Protein AF-A0A6D2KM83-F1 (afdb_monomer_lite)

Sequence (85 aa):
MENLWRIATGEDPNREDYDGIEFWSNPERSGWLTKQGDYIKSWRRRWFVLKRGKLLWFKDQAAAGTRVSIPRGVISNIGELWCRE

pLDDT: mean 83.05, std 15.48, range [35.62, 96.88]

Radius of gyration: 12.87 Å; chains: 1; bounding box: 34×23×32 Å

Foldseek 3Di:
DVVVVCVVVVQFEDCVLCPPPQQLPDFPDKDWDWDQDPPHRDTDIWIWTHHPQKIFTDRDPVLSNDRPHGTSDIDNCPPVVVVDD

Secondary structure (DSSP, 8-state):
-HHHHHHHH--PPPGGGTTT--TTSS-SEEEEEEEE-SSS--EEEEEEEEETTEEEEESSHHHHT-TTPPPSEEES-TTTTTS--

InterPro domains:
  IPR001849 Pleckstrin homology domain [PF00169] (28-76)
  IPR001849 Pleckstrin homology domain [PS50003] (26-85)
  IPR011993 PH-like domain superfamily [G3DSA:2.30.29.30] (26-81)
  IPR051707 Phosphoinositide-Interacting Signal Transduction Regulators [PTHR14336] (30-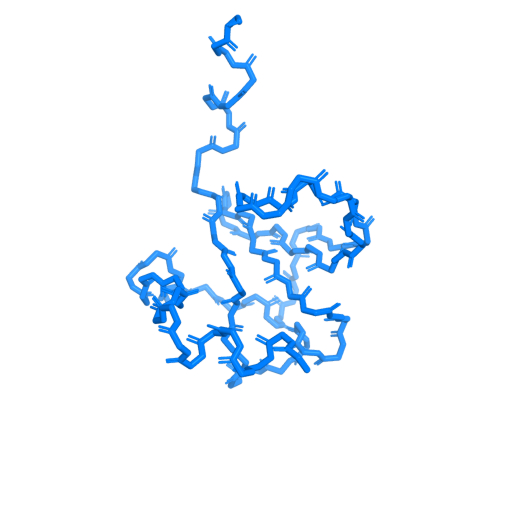75)

Organism: NCBI:txid1685480

Structure (mmCIF, N/CA/C/O backbone):
data_AF-A0A6D2KM83-F1
#
_entry.id   AF-A0A6D2KM83-F1
#
loop_
_atom_site.group_PDB
_atom_site.id
_atom_site.type_symbol
_atom_site.label_atom_id
_atom_site.label_alt_id
_atom_site.label_comp_id
_atom_site.label_asym_id
_atom_site.label_entity_id
_atom_site.label_seq_id
_atom_site.pdbx_PDB_ins_code
_atom_site.Cartn_x
_atom_site.Cartn_y
_atom_site.Cartn_z
_atom_site.occupancy
_atom_site.B_iso_or_equiv
_atom_site.auth_seq_id
_atom_site.auth_comp_id
_atom_site.auth_asym_id
_atom_site.auth_atom_id
_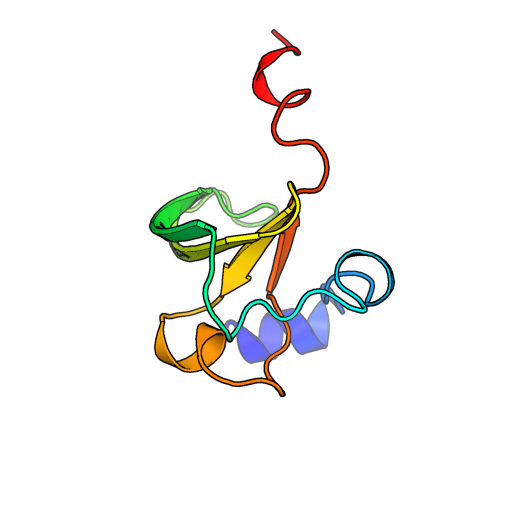atom_site.pdbx_PDB_model_num
ATOM 1 N N . MET A 1 1 ? 16.609 -2.413 10.232 1.00 55.78 1 MET A N 1
ATOM 2 C CA . MET A 1 1 ? 15.691 -2.873 11.299 1.00 55.78 1 MET A CA 1
ATOM 3 C C . MET A 1 1 ? 14.363 -3.390 10.753 1.00 55.78 1 MET A C 1
ATOM 5 O O . MET A 1 1 ? 14.038 -4.521 11.047 1.00 55.78 1 MET A O 1
ATOM 9 N N . GLU A 1 2 ? 13.614 -2.656 9.920 1.00 61.12 2 GLU A N 1
ATOM 10 C CA . GLU A 1 2 ? 12.294 -3.131 9.433 1.00 61.12 2 GLU A CA 1
ATOM 11 C C . GLU A 1 2 ? 12.319 -4.443 8.632 1.00 61.12 2 GLU A C 1
ATOM 13 O O . GLU A 1 2 ? 11.412 -5.252 8.770 1.00 61.12 2 GLU A O 1
ATOM 18 N N . ASN A 1 3 ? 13.352 -4.673 7.814 1.00 62.78 3 ASN A N 1
ATOM 19 C CA . ASN A 1 3 ? 13.489 -5.931 7.070 1.00 62.78 3 ASN A CA 1
ATOM 20 C C . ASN A 1 3 ? 13.789 -7.124 7.994 1.00 62.78 3 ASN A C 1
ATOM 22 O O . ASN A 1 3 ? 13.272 -8.204 7.752 1.00 62.78 3 ASN A O 1
ATOM 26 N N . LEU A 1 4 ? 14.580 -6.916 9.056 1.00 64.50 4 LEU A N 1
ATOM 27 C CA . LEU A 1 4 ? 14.869 -7.941 10.068 1.00 64.50 4 LEU A CA 1
ATOM 28 C C . LEU A 1 4 ? 13.611 -8.296 10.861 1.00 64.50 4 LEU A C 1
ATOM 30 O O . LEU A 1 4 ? 13.356 -9.469 11.092 1.00 64.50 4 LEU A O 1
ATOM 34 N N . TRP A 1 5 ? 12.798 -7.295 11.211 1.00 64.44 5 TRP A N 1
ATOM 35 C CA . TRP A 1 5 ? 11.521 -7.530 11.881 1.00 64.44 5 TRP A CA 1
ATOM 36 C C . TRP A 1 5 ? 10.555 -8.330 11.015 1.00 64.44 5 TRP A C 1
ATOM 38 O O . TRP A 1 5 ? 9.998 -9.291 11.510 1.00 64.44 5 TRP A O 1
ATOM 48 N N . ARG A 1 6 ? 10.432 -8.020 9.721 1.00 68.75 6 ARG A N 1
ATOM 49 C CA . ARG A 1 6 ? 9.574 -8.786 8.802 1.00 68.75 6 ARG A CA 1
ATOM 50 C C . ARG A 1 6 ? 10.001 -10.248 8.670 1.00 68.75 6 ARG A C 1
ATOM 52 O O . ARG A 1 6 ? 9.156 -11.130 8.672 1.00 68.75 6 ARG A O 1
ATOM 59 N N . ILE A 1 7 ? 11.309 -10.502 8.598 1.00 64.44 7 ILE A N 1
ATOM 60 C CA . ILE A 1 7 ? 11.848 -11.870 8.583 1.00 64.44 7 ILE A CA 1
ATOM 61 C C . ILE A 1 7 ? 11.545 -12.582 9.909 1.00 64.44 7 ILE A C 1
ATOM 63 O O . ILE A 1 7 ? 11.219 -13.762 9.904 1.00 64.44 7 ILE A O 1
ATOM 67 N N . ALA A 1 8 ? 11.632 -11.867 11.033 1.00 68.00 8 ALA A N 1
ATOM 68 C CA . ALA A 1 8 ? 11.377 -12.426 12.356 1.00 68.00 8 ALA A CA 1
ATOM 69 C C . ALA A 1 8 ? 9.884 -12.658 12.653 1.00 68.00 8 ALA A C 1
ATOM 71 O O . ALA A 1 8 ? 9.563 -13.594 13.378 1.00 68.00 8 ALA A O 1
ATOM 72 N N . THR A 1 9 ? 8.981 -11.822 12.126 1.00 68.00 9 THR A N 1
ATOM 73 C CA . THR A 1 9 ? 7.535 -11.904 12.392 1.00 68.00 9 THR A CA 1
ATOM 74 C C . THR A 1 9 ? 6.746 -12.617 11.298 1.00 68.00 9 THR A C 1
ATOM 76 O O . THR A 1 9 ? 5.611 -13.008 11.548 1.00 68.00 9 THR A O 1
ATOM 79 N N . GLY A 1 10 ? 7.313 -12.799 10.098 1.00 62.81 10 GLY A N 1
ATOM 80 C CA . GLY A 1 10 ? 6.608 -13.406 8.962 1.00 62.81 10 GLY A CA 1
ATOM 81 C C . GLY A 1 10 ? 5.390 -12.599 8.501 1.00 62.81 10 GLY A C 1
ATOM 82 O O . GLY A 1 10 ? 4.501 -13.140 7.855 1.00 62.81 10 GLY A O 1
ATOM 83 N N . GLU A 1 11 ? 5.334 -11.314 8.852 1.00 69.44 11 GLU A N 1
ATOM 84 C CA . GLU A 1 11 ? 4.180 -10.433 8.653 1.00 69.44 11 GLU A CA 1
ATOM 85 C C . GLU A 1 11 ? 4.171 -9.858 7.227 1.00 69.44 11 GLU A C 1
ATOM 87 O O . GLU A 1 11 ? 4.136 -8.646 7.005 1.00 69.44 11 GLU A O 1
ATOM 92 N N . ASP A 1 12 ? 4.292 -10.746 6.244 1.00 78.12 12 ASP A N 1
ATOM 93 C CA . ASP A 1 12 ? 3.966 -10.434 4.861 1.00 78.12 12 ASP A CA 1
ATOM 94 C C . ASP A 1 12 ? 2.442 -10.577 4.687 1.00 78.12 12 ASP A C 1
ATOM 96 O O . ASP A 1 12 ? 1.848 -11.520 5.220 1.00 78.12 12 ASP A O 1
ATOM 100 N N . PRO A 1 13 ? 1.771 -9.659 3.966 1.00 82.31 13 PRO A N 1
ATOM 101 C CA . PRO A 1 13 ? 0.353 -9.824 3.678 1.00 82.31 13 PRO A CA 1
ATOM 102 C C . PRO A 1 13 ? 0.127 -11.093 2.859 1.00 82.31 13 PRO A C 1
ATOM 104 O O . PRO A 1 13 ? 0.948 -11.439 2.000 1.00 82.31 13 PRO A O 1
ATOM 107 N N . ASN A 1 14 ? -1.012 -11.753 3.081 1.00 85.25 14 ASN A N 1
ATOM 108 C CA . ASN A 1 14 ? -1.393 -12.905 2.278 1.00 85.25 14 ASN A CA 1
ATOM 109 C C . ASN A 1 14 ? -1.417 -12.488 0.799 1.00 85.25 14 ASN A C 1
ATOM 111 O O . ASN A 1 14 ? -2.029 -11.486 0.425 1.00 85.25 14 ASN A O 1
ATOM 115 N N . ARG A 1 15 ? -0.715 -13.244 -0.049 1.00 85.81 15 ARG A N 1
ATOM 116 C CA . ARG A 1 15 ? -0.627 -12.963 -1.484 1.00 85.81 15 ARG A CA 1
ATOM 117 C C . ARG A 1 15 ? -2.002 -12.917 -2.141 1.00 85.81 15 ARG A C 1
ATOM 119 O O . ARG A 1 15 ? -2.213 -12.089 -3.020 1.00 85.81 15 ARG A O 1
ATOM 126 N N . GLU A 1 16 ? -2.938 -13.740 -1.685 1.00 87.00 16 GLU A N 1
ATOM 127 C CA . GLU A 1 16 ? -4.314 -13.774 -2.191 1.00 87.00 16 GLU A CA 1
ATOM 128 C C . GLU A 1 16 ? -5.042 -12.431 -2.002 1.00 87.00 16 GLU A C 1
ATOM 130 O O . GLU A 1 16 ? -5.902 -12.066 -2.806 1.00 87.00 16 GLU A O 1
ATOM 135 N N . ASP A 1 17 ? -4.642 -11.627 -1.009 1.00 86.31 17 ASP A N 1
ATOM 136 C CA . ASP A 1 17 ? -5.251 -10.320 -0.758 1.00 86.31 17 ASP A CA 1
ATOM 137 C C . ASP A 1 17 ? -4.896 -9.280 -1.822 1.00 86.31 17 ASP A C 1
ATOM 139 O O . ASP A 1 17 ? -5.619 -8.296 -1.975 1.00 86.31 17 ASP A O 1
ATOM 143 N N . TYR A 1 18 ? -3.823 -9.456 -2.587 1.00 88.75 18 TYR A N 1
ATOM 144 C CA . TYR A 1 18 ? -3.420 -8.494 -3.620 1.00 88.75 18 TYR A CA 1
ATOM 145 C C . TYR A 1 18 ? -3.052 -9.129 -4.959 1.00 88.75 18 TYR A C 1
ATOM 147 O O . TYR A 1 18 ? -2.605 -8.420 -5.867 1.00 88.75 18 TYR A O 1
ATOM 155 N N . ASP A 1 19 ? -3.266 -10.434 -5.116 1.00 90.06 19 ASP A N 1
ATOM 156 C CA . ASP A 1 19 ? -3.040 -11.113 -6.382 1.00 90.06 19 ASP A CA 1
ATOM 157 C C . ASP A 1 19 ? -3.926 -10.513 -7.489 1.00 90.06 19 ASP A C 1
ATOM 159 O O . ASP A 1 19 ? -5.075 -10.113 -7.276 1.00 90.06 19 ASP A O 1
ATOM 163 N N . GLY A 1 20 ? -3.347 -10.350 -8.679 1.00 89.44 20 GLY A N 1
ATOM 164 C CA . GLY A 1 20 ? -4.013 -9.694 -9.810 1.00 89.44 20 GLY A CA 1
ATOM 165 C C . GLY A 1 20 ? -4.256 -8.181 -9.656 1.00 89.44 20 GLY A C 1
ATOM 166 O O . GLY A 1 20 ? -4.946 -7.588 -10.492 1.00 89.44 20 GLY A O 1
ATOM 167 N N . ILE A 1 21 ? -3.717 -7.523 -8.622 1.00 91.31 21 ILE A N 1
ATOM 168 C CA . ILE A 1 21 ? -3.720 -6.057 -8.512 1.00 91.31 21 ILE A CA 1
ATOM 169 C C . ILE A 1 21 ? -2.394 -5.506 -9.026 1.00 91.31 21 ILE A C 1
ATOM 171 O O . ILE A 1 21 ? -1.360 -5.586 -8.369 1.00 91.31 21 ILE A O 1
ATOM 175 N N . GLU A 1 22 ? -2.438 -4.859 -10.188 1.00 93.81 22 GLU A N 1
ATOM 176 C CA . GLU A 1 22 ? -1.267 -4.199 -10.770 1.00 93.81 22 GLU A CA 1
ATOM 177 C C . GLU A 1 22 ? -0.986 -2.842 -10.111 1.00 93.81 22 GLU A C 1
ATOM 179 O O . GLU A 1 22 ? -1.095 -1.796 -10.749 1.00 93.81 22 GLU A O 1
ATOM 184 N N . PHE A 1 23 ? -0.687 -2.818 -8.814 1.00 92.62 23 PHE A N 1
ATOM 185 C CA . PHE A 1 23 ? -0.522 -1.576 -8.045 1.00 92.62 23 PHE A CA 1
ATOM 186 C C . PHE A 1 23 ? 0.567 -0.638 -8.605 1.00 92.62 23 PHE A C 1
ATOM 188 O O . PHE A 1 23 ? 0.511 0.566 -8.373 1.00 92.62 23 PHE A O 1
ATOM 195 N N . TRP A 1 24 ? 1.531 -1.170 -9.363 1.00 92.69 24 TRP A N 1
ATOM 196 C CA . TRP A 1 24 ? 2.626 -0.412 -9.979 1.00 92.69 24 TRP A CA 1
ATOM 197 C C . TRP A 1 24 ? 2.204 0.397 -11.218 1.00 92.69 24 TRP A C 1
ATOM 199 O O . TRP A 1 24 ? 2.974 1.231 -11.686 1.00 92.69 24 TRP A O 1
ATOM 209 N N . SER A 1 25 ? 1.013 0.151 -11.774 1.00 94.25 25 SER A N 1
ATOM 210 C CA . SER A 1 25 ? 0.552 0.757 -13.029 1.00 94.25 25 SER A CA 1
ATOM 211 C C . SER A 1 25 ? -0.784 1.472 -12.840 1.00 94.25 25 SER A C 1
ATOM 213 O O . SER A 1 25 ? -1.737 0.866 -12.357 1.00 94.25 25 SER A O 1
ATOM 215 N N . ASN A 1 26 ? -0.867 2.747 -13.231 1.00 94.00 26 ASN A N 1
ATOM 216 C CA . ASN A 1 26 ? -2.086 3.572 -13.208 1.00 94.00 26 ASN A CA 1
ATOM 217 C C . ASN A 1 26 ? -2.963 3.389 -11.941 1.00 94.00 26 ASN A C 1
ATOM 219 O O . ASN A 1 26 ? -4.095 2.900 -12.039 1.00 94.00 26 ASN A O 1
ATOM 223 N N . PRO A 1 27 ? -2.438 3.683 -10.737 1.00 94.62 27 PRO A N 1
ATOM 224 C CA . PRO A 1 27 ? -3.225 3.599 -9.512 1.00 94.62 27 PRO A CA 1
ATOM 225 C C . PRO A 1 27 ? -4.312 4.681 -9.484 1.00 94.62 27 PRO A C 1
ATOM 227 O O . PRO A 1 27 ? -4.105 5.782 -9.986 1.00 94.62 27 PRO A O 1
ATOM 230 N N . GLU A 1 28 ? -5.453 4.396 -8.851 1.00 95.44 28 GLU A N 1
ATOM 231 C CA . GLU A 1 28 ? -6.547 5.374 -8.718 1.00 95.44 28 GLU A CA 1
ATOM 232 C C . GLU A 1 28 ? -6.098 6.571 -7.880 1.00 95.44 28 GLU A C 1
ATOM 234 O O . GLU A 1 28 ? -6.358 7.728 -8.211 1.00 95.44 28 GLU A O 1
ATOM 239 N N . AR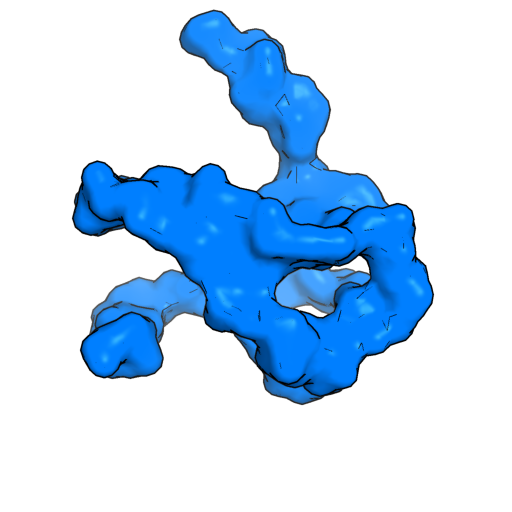G A 1 29 ? -5.404 6.279 -6.776 1.00 95.31 29 ARG A N 1
ATOM 240 C CA . ARG A 1 29 ? -4.736 7.265 -5.929 1.00 95.31 29 ARG A CA 1
ATOM 241 C C . ARG A 1 29 ? -3.453 6.671 -5.381 1.00 95.31 29 ARG A C 1
ATOM 243 O O . ARG A 1 29 ? -3.376 5.483 -5.076 1.00 95.31 29 ARG A O 1
ATOM 250 N N . SER A 1 30 ? -2.457 7.518 -5.187 1.00 96.19 30 SER A N 1
ATOM 251 C CA . SER A 1 30 ? -1.239 7.144 -4.481 1.00 96.19 30 SER A CA 1
ATOM 252 C C . SER A 1 30 ? -0.665 8.344 -3.756 1.00 96.19 30 SER A C 1
ATOM 254 O O . SER A 1 30 ? -0.756 9.464 -4.259 1.00 96.19 30 SER A O 1
ATOM 256 N N . GLY A 1 31 ? -0.067 8.129 -2.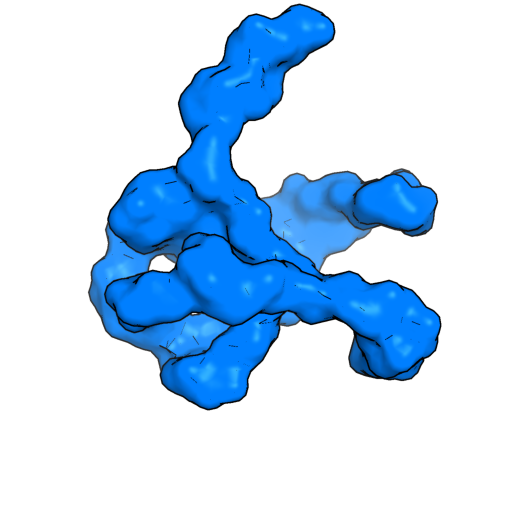591 1.00 96.88 31 GLY A N 1
ATOM 257 C CA . GLY A 1 31 ? 0.495 9.231 -1.831 1.00 96.88 31 GLY A CA 1
ATOM 258 C C . GLY A 1 31 ? 1.077 8.824 -0.493 1.00 96.88 31 GLY A C 1
ATOM 259 O O . GLY A 1 31 ? 0.948 7.691 -0.032 1.00 96.88 31 GLY A O 1
ATOM 260 N N . TRP A 1 32 ? 1.729 9.784 0.147 1.00 96.19 32 TRP A N 1
ATOM 261 C CA . TRP A 1 32 ? 2.247 9.610 1.492 1.00 96.19 32 TRP A CA 1
ATOM 262 C C . TRP A 1 32 ? 1.141 9.777 2.525 1.00 96.19 32 TRP A C 1
ATOM 264 O O . TRP A 1 32 ? 0.485 10.812 2.545 1.00 96.19 32 TRP A O 1
ATOM 274 N N . LEU A 1 33 ? 1.016 8.813 3.434 1.00 95.62 33 LEU A N 1
ATOM 275 C CA . LEU A 1 33 ? 0.186 8.929 4.633 1.00 95.62 33 LEU A CA 1
ATOM 276 C C . LEU A 1 33 ? 0.984 8.466 5.855 1.00 95.62 33 LEU A C 1
ATOM 278 O O . LEU A 1 33 ? 2.000 7.771 5.739 1.00 95.62 33 LEU A O 1
ATOM 282 N N . THR A 1 34 ? 0.524 8.851 7.040 1.00 93.12 34 THR A N 1
ATOM 283 C CA . THR A 1 34 ? 1.039 8.348 8.316 1.00 93.12 34 THR A CA 1
ATOM 284 C C . THR A 1 34 ? 0.093 7.305 8.887 1.00 93.12 34 THR A C 1
ATOM 286 O O . THR A 1 34 ? -1.095 7.566 9.040 1.00 93.12 34 THR A O 1
ATOM 289 N N . LYS A 1 35 ? 0.631 6.137 9.242 1.00 87.62 35 LYS A N 1
ATOM 290 C CA . LYS A 1 35 ? -0.095 5.060 9.926 1.00 87.62 35 LYS A CA 1
ATOM 291 C C . LYS A 1 35 ? 0.564 4.765 11.268 1.00 87.62 35 LYS A C 1
ATOM 293 O O . LYS A 1 35 ? 1.790 4.812 11.382 1.00 87.62 35 LYS A O 1
ATOM 298 N N . GLN A 1 36 ? -0.247 4.430 12.265 1.00 88.00 36 GLN A N 1
ATOM 299 C CA . GLN A 1 36 ? 0.230 3.863 13.518 1.00 88.00 36 GLN A CA 1
ATOM 300 C C . GLN A 1 36 ? 0.657 2.404 13.302 1.00 88.00 36 GLN A C 1
ATOM 302 O O . GLN A 1 36 ? -0.078 1.616 12.700 1.00 88.00 36 GLN A O 1
ATOM 307 N N . GLY A 1 37 ? 1.857 2.057 13.768 1.00 83.94 37 GLY A N 1
ATOM 308 C CA . GLY A 1 37 ? 2.340 0.678 13.758 1.00 83.94 37 GLY A CA 1
ATOM 309 C C . GLY A 1 37 ? 1.474 -0.232 14.629 1.00 83.94 37 GLY A C 1
ATOM 310 O O . GLY A 1 37 ? 0.981 0.185 15.679 1.00 83.94 37 GLY A O 1
ATOM 311 N N . ASP A 1 38 ? 1.294 -1.473 14.184 1.00 75.75 38 ASP A N 1
ATOM 312 C CA . ASP A 1 38 ? 0.366 -2.412 14.818 1.00 75.75 38 ASP A CA 1
ATOM 313 C C . ASP A 1 38 ? 0.919 -2.925 16.156 1.00 75.75 38 ASP A C 1
ATOM 315 O O . ASP A 1 38 ? 0.216 -2.868 17.168 1.00 75.75 38 ASP A O 1
ATOM 319 N N . TYR A 1 39 ? 2.208 -3.283 16.192 1.00 75.69 39 TYR A N 1
ATOM 320 C CA . TYR A 1 39 ? 2.917 -3.699 17.407 1.00 75.69 39 TYR A CA 1
ATOM 321 C C . TYR A 1 39 ? 3.506 -2.508 18.181 1.00 75.69 39 TYR A C 1
ATOM 323 O O . TYR A 1 39 ? 3.045 -2.155 19.266 1.00 75.69 39 TYR A O 1
ATOM 331 N N . ILE A 1 40 ? 4.498 -1.825 17.597 1.00 83.75 40 ILE A N 1
ATOM 332 C CA . ILE A 1 40 ? 5.046 -0.591 18.172 1.00 83.75 40 ILE A CA 1
ATOM 333 C C . ILE A 1 40 ? 4.139 0.557 17.747 1.00 83.75 40 ILE A C 1
ATOM 335 O O . ILE A 1 40 ? 4.155 0.937 16.572 1.00 83.75 40 ILE A O 1
ATOM 339 N N . LYS A 1 41 ? 3.415 1.142 18.708 1.00 85.06 41 LYS A N 1
ATOM 340 C CA . LYS A 1 41 ? 2.468 2.263 18.545 1.00 85.06 41 LYS A CA 1
ATOM 341 C C . LYS A 1 41 ? 3.140 3.599 18.178 1.00 85.06 41 LYS A C 1
ATOM 343 O O . LYS A 1 41 ? 2.858 4.643 18.750 1.00 85.06 41 LYS A O 1
ATOM 348 N N . SER A 1 42 ? 4.035 3.563 17.200 1.00 86.31 42 SER A N 1
ATOM 349 C CA . SER A 1 42 ? 4.701 4.712 16.594 1.00 86.31 42 SER A CA 1
ATOM 350 C C . SER A 1 42 ? 4.015 5.078 15.282 1.00 86.31 42 SER A C 1
ATOM 352 O O . SER A 1 42 ? 3.641 4.197 14.504 1.00 86.31 42 SER A O 1
ATOM 354 N N . TRP A 1 43 ? 3.869 6.372 15.017 1.00 90.19 43 TRP A N 1
ATOM 355 C CA . TRP A 1 43 ? 3.388 6.864 13.731 1.00 90.19 43 TRP A CA 1
ATOM 356 C C . TRP A 1 43 ? 4.519 6.835 12.709 1.00 90.19 43 TRP A C 1
ATOM 358 O O . TRP A 1 43 ? 5.615 7.336 12.961 1.00 90.19 43 TRP A O 1
ATOM 368 N N . ARG A 1 44 ? 4.271 6.229 11.547 1.00 90.38 44 ARG A N 1
ATOM 369 C CA . ARG A 1 44 ? 5.263 6.090 10.479 1.00 90.38 44 ARG A CA 1
ATOM 370 C C . ARG A 1 44 ? 4.685 6.536 9.151 1.00 90.38 44 ARG A C 1
ATOM 372 O O . ARG A 1 44 ? 3.568 6.170 8.791 1.00 90.38 44 ARG A O 1
ATOM 379 N N . ARG A 1 45 ? 5.484 7.293 8.402 1.00 93.88 45 ARG A N 1
ATOM 380 C CA . ARG A 1 45 ? 5.165 7.697 7.033 1.00 93.88 45 ARG A CA 1
ATOM 381 C C . ARG A 1 45 ? 5.392 6.516 6.081 1.00 93.88 45 ARG A C 1
ATOM 383 O O . ARG A 1 45 ? 6.445 5.868 6.130 1.00 93.88 45 ARG A O 1
ATOM 390 N N . ARG A 1 46 ? 4.396 6.221 5.245 1.00 95.44 46 ARG A N 1
ATOM 391 C CA . ARG A 1 46 ? 4.397 5.140 4.247 1.00 95.44 46 ARG A CA 1
ATOM 392 C C . ARG A 1 46 ? 3.762 5.612 2.952 1.00 95.44 46 ARG A C 1
ATOM 394 O O . ARG A 1 46 ? 2.955 6.542 2.961 1.00 95.44 46 ARG A O 1
ATOM 401 N N . TRP A 1 47 ? 4.156 4.989 1.849 1.00 95.88 47 TRP A N 1
ATOM 402 C CA . TRP A 1 47 ? 3.555 5.257 0.550 1.00 95.88 47 TRP A CA 1
ATOM 403 C C . TRP A 1 47 ? 2.365 4.333 0.346 1.00 95.88 47 TRP A C 1
ATOM 405 O O . TRP A 1 47 ? 2.520 3.117 0.399 1.00 95.88 47 TRP A O 1
ATOM 415 N N . PHE A 1 48 ? 1.195 4.905 0.127 1.00 96.31 48 PHE A N 1
ATOM 416 C CA . PHE A 1 48 ? -0.050 4.185 -0.067 1.00 96.31 48 PHE A CA 1
ATOM 417 C C . PHE A 1 48 ? -0.450 4.192 -1.537 1.00 96.31 48 PHE A C 1
ATOM 419 O O . PHE A 1 48 ? -0.218 5.171 -2.247 1.00 96.31 48 PHE A O 1
ATOM 426 N N . VAL A 1 49 ? -1.069 3.101 -1.974 1.00 96.25 49 VAL A N 1
ATOM 427 C CA . VAL A 1 49 ? -1.626 2.914 -3.310 1.00 96.25 49 VAL A CA 1
ATOM 428 C C . VAL A 1 49 ? -3.039 2.366 -3.168 1.00 96.25 49 VAL A C 1
ATOM 430 O O . VAL A 1 49 ? -3.236 1.296 -2.598 1.00 96.25 49 VAL A O 1
ATOM 433 N N . LEU A 1 50 ? -4.013 3.104 -3.688 1.00 94.94 50 LEU A N 1
ATOM 434 C CA . LEU A 1 50 ? -5.398 2.673 -3.811 1.00 94.94 50 LEU A CA 1
ATOM 435 C C . LEU A 1 50 ? -5.619 2.133 -5.222 1.00 94.94 50 LEU A C 1
ATOM 437 O O . LEU A 1 50 ? -5.390 2.845 -6.206 1.00 94.94 50 LEU A O 1
ATOM 441 N N . LYS A 1 51 ? -6.057 0.877 -5.318 1.00 93.81 51 LYS A N 1
ATOM 442 C CA . LYS A 1 51 ? -6.415 0.258 -6.594 1.00 93.81 51 LYS A CA 1
ATOM 443 C C . LYS A 1 51 ? -7.424 -0.868 -6.387 1.00 93.81 51 LYS A C 1
ATOM 445 O O . LYS A 1 51 ? -7.226 -1.720 -5.523 1.00 93.81 51 LYS A O 1
ATOM 450 N N . ARG A 1 52 ? -8.485 -0.899 -7.204 1.00 91.62 52 ARG A N 1
ATOM 451 C CA . ARG A 1 52 ? -9.552 -1.920 -7.160 1.00 91.62 52 ARG A CA 1
ATOM 452 C C . ARG A 1 52 ? -10.187 -2.047 -5.769 1.00 91.62 52 ARG A C 1
ATOM 454 O O . ARG A 1 52 ? -10.428 -3.153 -5.294 1.00 91.62 52 ARG A O 1
ATOM 461 N N . GLY A 1 53 ? -10.397 -0.916 -5.094 1.00 89.38 53 GLY A N 1
ATOM 462 C CA . GLY A 1 53 ? -10.988 -0.874 -3.751 1.00 89.38 53 GLY A CA 1
ATOM 463 C C . GLY A 1 53 ? -10.088 -1.385 -2.620 1.00 89.38 53 GLY A C 1
ATOM 464 O O . GLY A 1 53 ? -10.514 -1.367 -1.470 1.00 89.38 53 GLY A O 1
ATOM 465 N N . LYS A 1 54 ? -8.843 -1.790 -2.908 1.00 91.31 54 LYS A N 1
ATOM 466 C CA . LYS A 1 54 ? -7.861 -2.191 -1.894 1.00 91.31 54 LYS A CA 1
ATOM 467 C C . LYS A 1 54 ? -6.801 -1.116 -1.721 1.00 91.31 54 LYS A C 1
ATOM 469 O O . LYS A 1 54 ? -6.318 -0.531 -2.693 1.00 91.31 54 LYS A O 1
ATOM 474 N N . LEU A 1 55 ? -6.421 -0.875 -0.472 1.00 93.50 55 LEU A N 1
ATOM 475 C CA . LEU A 1 55 ? -5.380 0.078 -0.113 1.00 93.50 55 LEU A CA 1
ATOM 476 C C . LEU A 1 55 ? -4.131 -0.675 0.339 1.00 93.50 55 LEU A C 1
ATOM 478 O O . LEU A 1 55 ? -4.093 -1.274 1.411 1.00 93.50 55 LEU A O 1
ATOM 482 N N . LEU A 1 56 ? -3.106 -0.638 -0.504 1.00 93.88 56 LEU A N 1
ATOM 483 C CA . LEU A 1 56 ? -1.808 -1.256 -0.273 1.00 93.88 56 LEU A CA 1
ATOM 484 C C . LEU A 1 56 ? -0.823 -0.200 0.216 1.00 93.88 56 LEU A C 1
ATOM 486 O O . LEU A 1 56 ? -0.918 0.964 -0.176 1.00 93.88 56 LEU A O 1
ATOM 490 N N . TRP A 1 57 ? 0.155 -0.587 1.030 1.00 93.62 57 TRP A N 1
ATOM 491 C CA . TRP A 1 57 ? 1.191 0.349 1.463 1.00 93.62 57 TRP A CA 1
ATOM 492 C C . TRP A 1 57 ? 2.602 -0.229 1.423 1.00 93.62 57 TRP A C 1
ATOM 494 O O . TRP A 1 57 ? 2.844 -1.416 1.632 1.00 93.62 57 TRP A O 1
ATOM 504 N N . PHE A 1 58 ? 3.557 0.654 1.151 1.00 94.00 58 PHE A N 1
ATOM 505 C CA . PHE A 1 58 ? 4.952 0.355 0.861 1.00 94.00 58 PHE A CA 1
ATOM 506 C C . PHE A 1 58 ? 5.872 1.233 1.710 1.00 94.00 58 PHE A C 1
ATOM 508 O O . PHE A 1 58 ? 5.442 2.199 2.349 1.00 94.00 58 PHE A O 1
ATOM 515 N N . LYS A 1 59 ? 7.171 0.903 1.717 1.00 92.25 59 LYS A N 1
ATOM 516 C CA . LYS A 1 59 ? 8.184 1.730 2.396 1.00 92.25 59 LYS A CA 1
ATOM 517 C C . LYS A 1 59 ? 8.172 3.158 1.859 1.00 92.25 59 LYS A C 1
ATOM 519 O O . LYS A 1 59 ? 8.188 4.111 2.631 1.00 92.25 59 LYS A O 1
ATOM 524 N N . ASP A 1 60 ? 8.165 3.252 0.537 1.00 94.94 60 ASP A N 1
ATOM 525 C CA . ASP A 1 60 ? 8.361 4.454 -0.248 1.00 94.94 60 ASP A CA 1
ATOM 526 C C . ASP A 1 60 ? 7.764 4.261 -1.651 1.00 94.94 60 ASP A C 1
ATOM 528 O O . ASP A 1 60 ? 7.288 3.179 -2.012 1.00 94.94 60 ASP A O 1
ATOM 532 N N . GLN A 1 61 ? 7.771 5.342 -2.426 1.00 95.56 61 GLN A N 1
ATOM 533 C CA . GLN A 1 61 ? 7.242 5.373 -3.785 1.00 95.56 61 GLN A CA 1
ATOM 534 C C . GLN A 1 61 ? 8.021 4.459 -4.745 1.00 95.56 61 GLN A C 1
ATOM 536 O O . GLN A 1 61 ? 7.416 3.850 -5.625 1.00 95.56 61 GLN A O 1
ATOM 541 N N . ALA A 1 62 ? 9.340 4.325 -4.571 1.00 94.12 62 ALA A N 1
ATOM 542 C CA . ALA A 1 62 ? 10.176 3.494 -5.438 1.00 94.12 62 ALA A CA 1
ATOM 543 C C . ALA A 1 62 ? 9.816 2.006 -5.306 1.00 94.12 62 ALA A C 1
ATOM 545 O O . ALA A 1 62 ? 9.685 1.299 -6.307 1.00 94.12 62 ALA A O 1
ATOM 546 N N . ALA A 1 63 ? 9.566 1.547 -4.077 1.00 93.06 63 ALA A N 1
ATOM 547 C CA . ALA A 1 63 ? 9.056 0.208 -3.824 1.00 93.06 63 ALA A CA 1
ATOM 548 C C . ALA A 1 63 ? 7.691 -0.008 -4.499 1.00 93.06 63 ALA A C 1
ATOM 550 O O . ALA A 1 63 ? 7.493 -1.022 -5.161 1.00 93.06 63 ALA A O 1
ATOM 551 N N . ALA A 1 64 ? 6.770 0.951 -4.396 1.00 92.69 64 ALA A N 1
ATOM 552 C CA . ALA A 1 64 ? 5.439 0.833 -4.996 1.00 92.69 64 ALA A CA 1
ATOM 553 C C . ALA A 1 64 ? 5.448 0.820 -6.536 1.00 92.69 64 ALA A C 1
ATOM 555 O O . ALA A 1 64 ? 4.590 0.191 -7.147 1.00 92.69 64 ALA A O 1
ATOM 556 N N . GLY A 1 65 ? 6.421 1.480 -7.170 1.00 91.56 65 GLY A N 1
ATOM 557 C CA . GLY A 1 65 ? 6.560 1.507 -8.631 1.00 91.56 65 GLY A CA 1
ATOM 558 C C . GLY A 1 65 ? 7.111 0.216 -9.244 1.00 91.56 65 GLY A C 1
ATOM 559 O O . GLY A 1 65 ? 7.179 0.096 -10.464 1.00 91.56 65 GLY A O 1
ATOM 560 N N . THR A 1 66 ? 7.516 -0.756 -8.424 1.00 92.25 66 THR A N 1
ATOM 561 C CA . THR A 1 66 ? 8.150 -1.990 -8.894 1.00 92.25 66 THR A CA 1
ATOM 562 C C . THR A 1 66 ? 7.177 -3.166 -8.827 1.00 92.25 66 THR A C 1
ATOM 564 O O . THR A 1 66 ? 6.695 -3.501 -7.752 1.00 92.25 66 THR A O 1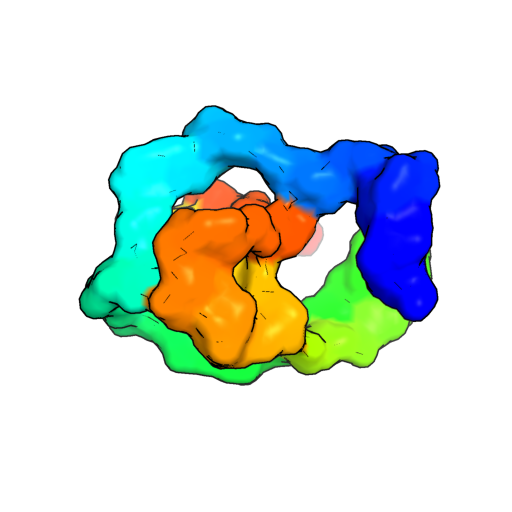
ATOM 567 N N . ARG A 1 67 ? 6.957 -3.866 -9.949 1.00 89.56 67 ARG A N 1
ATOM 568 C CA . ARG A 1 67 ? 6.053 -5.034 -10.034 1.00 89.56 67 ARG A CA 1
ATOM 569 C C . ARG A 1 67 ? 6.396 -6.175 -9.072 1.00 89.56 67 ARG A C 1
ATOM 571 O O . ARG A 1 67 ? 5.508 -6.883 -8.618 1.00 89.56 67 ARG A O 1
ATOM 578 N N . VAL A 1 68 ? 7.683 -6.381 -8.799 1.00 88.81 68 VAL A N 1
ATOM 579 C CA . VAL A 1 68 ? 8.164 -7.468 -7.928 1.00 88.81 68 VAL A CA 1
ATOM 580 C C . VAL A 1 68 ? 8.160 -7.100 -6.444 1.00 88.81 68 VAL A C 1
ATOM 582 O O . VAL A 1 68 ? 8.603 -7.897 -5.620 1.00 88.81 68 VAL A O 1
ATOM 585 N N . SER A 1 69 ? 7.725 -5.889 -6.083 1.00 91.12 69 SER A N 1
ATOM 586 C CA . SER A 1 69 ? 7.689 -5.500 -4.680 1.00 91.12 69 SER A CA 1
ATOM 587 C C . SER A 1 69 ? 6.533 -6.178 -3.951 1.00 91.12 69 SER A C 1
ATOM 589 O O . SER A 1 69 ? 5.451 -6.388 -4.494 1.00 91.12 69 SER A O 1
ATOM 591 N N . ILE A 1 70 ? 6.780 -6.518 -2.689 1.00 90.19 70 ILE A N 1
ATOM 592 C CA . ILE A 1 70 ? 5.758 -7.055 -1.798 1.00 90.19 70 ILE A CA 1
ATOM 593 C C . ILE A 1 70 ? 5.187 -5.869 -1.006 1.00 90.19 70 ILE A C 1
ATOM 595 O O . ILE A 1 70 ? 5.963 -5.146 -0.356 1.00 90.19 70 ILE A O 1
ATOM 599 N N . PRO A 1 71 ? 3.867 -5.611 -1.073 1.00 92.69 71 PRO A N 1
ATOM 600 C CA . PRO A 1 71 ? 3.233 -4.630 -0.205 1.00 92.69 71 PRO A CA 1
ATOM 601 C C . PRO A 1 71 ? 3.454 -5.042 1.248 1.00 92.69 71 PRO A C 1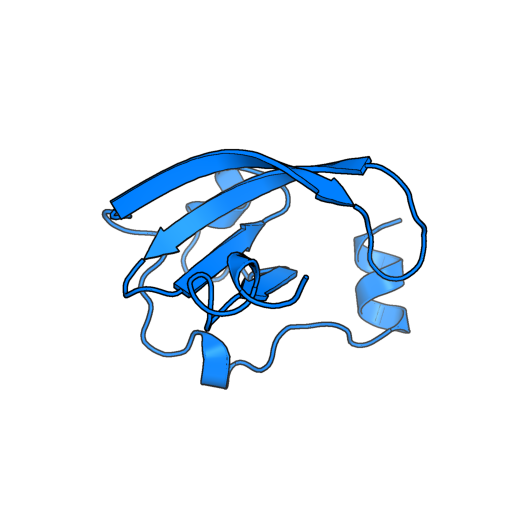
ATOM 603 O O . PRO A 1 71 ? 3.504 -6.219 1.573 1.00 92.69 71 PRO A O 1
ATOM 606 N N . ARG A 1 72 ? 3.594 -4.078 2.153 1.00 89.75 72 ARG A N 1
ATOM 607 C CA . ARG A 1 72 ? 3.760 -4.387 3.582 1.00 89.75 72 ARG A CA 1
ATOM 608 C C . ARG A 1 72 ? 2.437 -4.670 4.291 1.00 89.75 72 ARG A C 1
ATOM 610 O O . ARG A 1 72 ? 2.440 -5.103 5.432 1.00 89.75 72 ARG A O 1
ATOM 617 N N . GLY A 1 73 ? 1.323 -4.378 3.638 1.00 90.31 73 GLY A N 1
ATOM 618 C CA . GLY A 1 73 ? -0.008 -4.680 4.129 1.00 90.31 73 GLY A CA 1
ATOM 619 C C . GLY A 1 73 ? -1.058 -4.241 3.122 1.00 90.31 73 GLY A C 1
ATOM 620 O O . GLY A 1 73 ? -0.800 -3.382 2.270 1.00 90.31 73 GLY A O 1
ATOM 621 N N . VAL A 1 74 ? -2.233 -4.849 3.233 1.00 91.69 74 VAL A N 1
ATOM 622 C CA . VAL A 1 74 ? -3.387 -4.610 2.368 1.00 91.69 74 VAL A CA 1
ATOM 623 C C . VAL A 1 74 ? -4.595 -4.350 3.254 1.00 91.69 74 VAL A C 1
ATOM 625 O O . VAL A 1 74 ? -4.839 -5.074 4.213 1.00 91.69 74 VAL A O 1
ATOM 628 N N . ILE A 1 75 ? -5.340 -3.296 2.944 1.00 90.06 75 ILE A N 1
ATOM 629 C CA . ILE A 1 75 ? -6.603 -2.965 3.596 1.00 90.06 75 ILE A CA 1
ATOM 630 C C . ILE A 1 75 ? -7.704 -3.170 2.553 1.00 90.06 75 ILE A C 1
ATOM 632 O O . ILE A 1 75 ? -7.816 -2.384 1.610 1.00 90.06 75 ILE A O 1
ATOM 636 N N . SER A 1 76 ? -8.477 -4.247 2.707 1.00 82.69 76 SER A N 1
ATOM 637 C CA . SER A 1 76 ? -9.520 -4.661 1.753 1.00 82.69 76 SER A CA 1
ATOM 638 C C . SER A 1 76 ? -10.869 -3.963 1.984 1.00 82.69 76 SER A C 1
ATOM 640 O O . SER A 1 76 ? -11.579 -3.702 1.020 1.00 82.69 76 SER A O 1
ATOM 642 N N . ASN A 1 77 ? -11.191 -3.585 3.230 1.00 70.75 77 ASN A N 1
ATOM 643 C CA . ASN A 1 77 ? -12.487 -2.999 3.609 1.00 70.75 77 ASN A CA 1
ATOM 644 C C . ASN A 1 77 ? -12.326 -1.574 4.153 1.00 70.75 77 ASN A C 1
ATOM 646 O O . ASN A 1 77 ? -12.604 -1.290 5.317 1.00 70.75 77 ASN A O 1
ATOM 650 N N . ILE A 1 78 ? -11.875 -0.648 3.303 1.00 66.00 78 ILE A N 1
ATOM 651 C CA . ILE A 1 78 ? -11.709 0.764 3.692 1.00 66.00 78 ILE A CA 1
ATOM 652 C C . ILE A 1 78 ? -13.045 1.371 4.160 1.00 66.00 78 ILE A C 1
ATOM 654 O O . ILE A 1 78 ? -13.035 2.239 5.022 1.00 66.00 78 ILE A O 1
ATOM 658 N N . GLY A 1 79 ? -14.187 0.895 3.647 1.00 56.41 79 GLY A N 1
ATOM 659 C CA . GLY A 1 79 ? -15.519 1.374 4.038 1.00 56.41 79 GLY A CA 1
ATOM 660 C C . GLY A 1 79 ? -16.003 0.912 5.420 1.00 56.41 79 GLY A C 1
ATOM 661 O O . GLY A 1 79 ? -16.708 1.660 6.086 1.00 56.41 79 GLY A O 1
ATOM 662 N N . GLU A 1 80 ? -15.606 -0.273 5.891 1.00 50.78 80 GLU A N 1
ATOM 663 C CA . GLU A 1 80 ? -16.065 -0.800 7.192 1.00 50.78 80 GLU A CA 1
ATOM 664 C C . GLU A 1 80 ? -15.227 -0.287 8.369 1.00 50.78 80 GLU A C 1
ATOM 666 O O . GLU A 1 80 ? -15.717 -0.213 9.494 1.00 50.78 80 GLU A O 1
ATOM 671 N N . LEU A 1 81 ? -13.977 0.118 8.121 1.00 49.72 81 LEU A N 1
ATOM 672 C CA . LEU A 1 81 ? -13.070 0.616 9.162 1.00 49.72 81 LEU A CA 1
ATOM 673 C C . LEU A 1 81 ? -13.454 1.999 9.710 1.00 49.72 81 LEU A C 1
ATOM 675 O O . LEU A 1 81 ? -13.001 2.355 10.791 1.00 49.72 81 LEU A O 1
ATOM 679 N N . TRP A 1 82 ? -14.294 2.756 8.999 1.00 45.66 82 TRP A N 1
ATOM 680 C CA . TRP A 1 82 ? -14.871 4.013 9.495 1.00 45.66 82 TRP A CA 1
ATOM 681 C C . TRP A 1 82 ? -16.214 3.820 10.217 1.00 45.66 82 TRP A C 1
ATOM 683 O O . TRP A 1 82 ? -16.739 4.782 10.764 1.00 45.66 82 TRP A O 1
ATOM 693 N N . CYS A 1 83 ? -16.778 2.604 10.204 1.00 37.53 83 CYS A N 1
ATOM 694 C CA . CYS A 1 83 ? -18.132 2.325 10.693 1.00 37.53 83 CYS A CA 1
ATOM 695 C C . CYS A 1 83 ? -18.171 1.510 12.000 1.00 37.53 83 CYS A C 1
ATOM 697 O O . CYS A 1 83 ? -19.250 1.129 12.449 1.00 37.53 83 CYS A O 1
ATOM 699 N N . ARG A 1 84 ? -17.017 1.234 12.622 1.00 35.62 84 ARG A N 1
ATOM 700 C CA . ARG A 1 84 ? -16.965 0.837 14.034 1.00 35.62 84 ARG A CA 1
ATOM 701 C C . ARG A 1 84 ? -16.571 2.058 14.853 1.00 35.62 84 ARG A C 1
ATOM 703 O O . ARG A 1 84 ? -15.458 2.555 14.697 1.00 35.62 84 ARG A O 1
ATOM 710 N N . GLU A 1 85 ? -17.542 2.524 15.631 1.00 37.66 85 GLU A N 1
ATOM 711 C CA . GLU A 1 85 ? -17.431 3.560 16.666 1.00 37.66 85 GLU A CA 1
ATOM 712 C C . GLU A 1 85 ? -16.257 3.319 17.625 1.00 37.66 85 GLU A C 1
ATOM 714 O O . GLU A 1 85 ? -15.978 2.139 17.954 1.00 37.66 85 GLU A O 1
#